Protein AF-A0A1W9GFM6-F1 (afdb_monomer_lite)

pLDDT: mean 76.07, std 17.01, range [41.12, 97.31]

Sequence (129 aa):
MSRPTDERSKRPYNRKGERPAHMWKPGQSGNPGGWSSKAKARVAELAKLSADYTDVVFKQFEDMLRDPTTKPETRLAICRELLDRGFGRPTQGVSIFGDLDQDPIAAINLTPEQFREIVEAGRKLDDDV

Foldseek 3Di:
DDDPDDPVVPDDDDPPPPDPPVDADVVGDPCPVPDDPVRVVVVVVVVVVCVVCVVVVVVVLVVLCPDPPRDPVVVVVSVVVVCCVPVNDPDDDDDDDDDPPDDDDPPPPQDPVNVVVVVVVVVVVVVVD

Radius of gyration: 29.55 Å; chains: 1; bounding box: 65×46×75 Å

Structure (mmCIF, N/CA/C/O backbone):
data_AF-A0A1W9GFM6-F1
#
_entry.id   AF-A0A1W9GFM6-F1
#
loop_
_atom_site.group_PDB
_atom_site.id
_atom_site.type_symbol
_atom_site.label_atom_id
_atom_site.label_alt_id
_atom_site.label_comp_id
_atom_site.label_asym_id
_atom_site.label_entity_id
_atom_site.label_seq_id
_atom_site.pdbx_PDB_ins_code
_atom_site.Cartn_x
_atom_site.Cartn_y
_atom_site.Cartn_z
_atom_site.occupancy
_atom_site.B_iso_or_equiv
_atom_site.auth_seq_id
_atom_site.auth_comp_id
_atom_site.auth_asym_id
_atom_site.auth_atom_id
_atom_site.pdbx_PDB_model_num
ATOM 1 N N . MET A 1 1 ? 46.062 -14.438 31.351 1.00 41.12 1 MET A N 1
ATOM 2 C CA . MET A 1 1 ? 44.854 -15.087 30.792 1.00 41.12 1 MET A CA 1
ATOM 3 C C . MET A 1 1 ? 45.049 -15.242 29.286 1.00 41.12 1 MET A C 1
ATOM 5 O O . MET A 1 1 ? 44.892 -14.268 28.562 1.00 41.12 1 MET A O 1
ATOM 9 N N . SER A 1 2 ? 45.496 -16.418 28.829 1.00 46.03 2 SER A N 1
ATOM 10 C CA . SER A 1 2 ? 45.729 -16.705 27.402 1.00 46.03 2 SER A CA 1
ATOM 11 C C . SER A 1 2 ? 44.412 -16.966 26.679 1.00 46.03 2 SER A C 1
ATOM 13 O O . SER A 1 2 ? 43.588 -17.740 27.162 1.00 46.03 2 SER A O 1
ATOM 15 N N . ARG A 1 3 ? 44.217 -16.327 25.521 1.00 44.12 3 ARG A N 1
ATOM 16 C CA . ARG A 1 3 ? 43.085 -16.608 24.629 1.00 44.12 3 ARG A CA 1
ATOM 17 C C . ARG A 1 3 ? 43.193 -18.044 24.090 1.00 44.12 3 ARG A C 1
ATOM 19 O O . ARG A 1 3 ? 44.297 -18.437 23.710 1.00 44.12 3 ARG A O 1
ATOM 26 N N . PRO A 1 4 ? 42.088 -18.806 24.009 1.00 44.72 4 PRO A N 1
ATOM 27 C CA . PRO A 1 4 ? 42.082 -20.100 23.337 1.00 44.72 4 PRO A CA 1
ATOM 28 C C . PRO A 1 4 ? 42.440 -19.906 21.860 1.00 44.72 4 PRO A C 1
ATOM 30 O O . PRO A 1 4 ? 41.799 -19.125 21.156 1.00 44.72 4 PRO A O 1
ATOM 33 N N . THR A 1 5 ? 43.494 -20.572 21.398 1.00 53.56 5 THR A N 1
ATOM 34 C CA . THR A 1 5 ? 43.880 -20.595 19.986 1.00 53.56 5 THR A CA 1
ATOM 35 C C . THR A 1 5 ? 42.828 -21.371 19.200 1.00 53.56 5 THR A C 1
ATOM 37 O O . THR A 1 5 ? 42.693 -22.577 19.386 1.00 53.56 5 THR A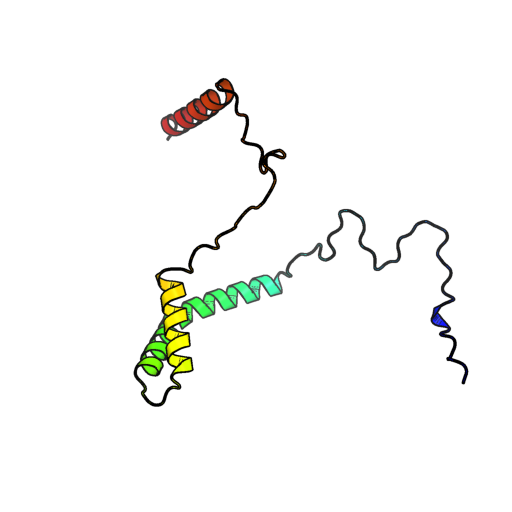 O 1
ATOM 40 N N . ASP A 1 6 ? 42.075 -20.682 18.341 1.00 50.28 6 ASP A N 1
ATOM 41 C CA . ASP A 1 6 ? 41.111 -21.304 17.433 1.00 50.28 6 ASP A CA 1
ATOM 42 C C . ASP A 1 6 ? 41.853 -22.219 16.438 1.00 50.28 6 ASP A C 1
ATOM 44 O O . ASP A 1 6 ? 42.540 -21.771 15.509 1.00 50.28 6 ASP A O 1
ATOM 48 N N . GLU A 1 7 ? 41.734 -23.530 16.655 1.00 47.62 7 GLU A N 1
ATOM 49 C CA . GLU A 1 7 ? 42.314 -24.582 15.816 1.00 47.62 7 GLU A CA 1
ATOM 50 C C . GLU A 1 7 ? 41.729 -24.616 14.390 1.00 47.62 7 GLU A C 1
ATOM 52 O O . GLU A 1 7 ? 42.265 -25.312 13.523 1.00 47.62 7 GLU A O 1
ATOM 57 N N . ARG A 1 8 ? 40.690 -23.824 14.071 1.00 48.78 8 ARG A N 1
ATOM 58 C CA . ARG A 1 8 ? 40.152 -23.712 12.699 1.00 48.78 8 ARG A CA 1
ATOM 59 C C . ARG A 1 8 ? 41.103 -23.054 11.702 1.00 48.78 8 ARG A C 1
ATOM 61 O O . ARG A 1 8 ? 40.876 -23.172 10.498 1.00 48.78 8 ARG A O 1
ATOM 68 N N . SER A 1 9 ? 42.168 -22.404 12.168 1.00 51.34 9 SER A N 1
ATOM 69 C CA . SER A 1 9 ? 43.145 -21.704 11.321 1.00 51.34 9 SER A CA 1
ATOM 70 C C . SER A 1 9 ? 44.089 -22.622 10.524 1.00 51.34 9 SER A C 1
ATOM 72 O O . SER A 1 9 ? 44.814 -22.141 9.658 1.00 51.34 9 SER A O 1
ATOM 74 N N . LYS A 1 10 ? 44.061 -23.946 10.742 1.00 46.38 10 LYS A N 1
ATOM 75 C CA . LYS A 1 10 ? 44.943 -24.919 10.063 1.00 46.38 10 LYS A CA 1
ATOM 76 C C . LYS A 1 10 ? 44.349 -25.571 8.806 1.00 46.38 10 LYS A C 1
ATOM 78 O O . LYS A 1 10 ? 44.737 -26.683 8.453 1.00 46.38 10 LYS A O 1
ATOM 83 N N . ARG A 1 11 ? 43.407 -24.932 8.103 1.00 52.34 11 ARG A N 1
ATOM 84 C CA . ARG A 1 11 ? 42.992 -25.442 6.782 1.00 52.34 11 ARG A CA 1
ATOM 85 C C . ARG A 1 11 ? 44.055 -25.047 5.752 1.00 52.34 11 ARG A C 1
ATOM 87 O O . ARG A 1 11 ? 44.306 -23.852 5.609 1.00 52.34 11 ARG A O 1
ATOM 94 N N . PRO A 1 12 ? 44.705 -26.002 5.062 1.00 43.62 12 PRO A N 1
ATOM 95 C CA . PRO A 1 12 ? 45.742 -25.667 4.099 1.00 43.62 12 PRO A CA 1
ATOM 96 C C . PRO A 1 12 ? 45.137 -24.789 3.003 1.00 43.62 12 PRO A C 1
ATOM 98 O O . PRO A 1 12 ? 44.128 -25.146 2.394 1.00 43.62 12 PRO A O 1
ATOM 101 N N . TYR A 1 13 ? 45.748 -23.627 2.774 1.00 46.31 13 TYR A N 1
ATOM 102 C CA . TYR A 1 13 ? 45.451 -22.792 1.618 1.00 46.31 13 TYR A CA 1
ATOM 103 C C . TYR A 1 13 ? 45.699 -23.640 0.365 1.00 46.31 13 TYR A C 1
ATOM 105 O O . TYR A 1 13 ? 46.825 -24.084 0.122 1.00 46.31 13 TYR A O 1
ATOM 113 N N . ASN A 1 14 ? 44.633 -23.942 -0.377 1.00 52.72 14 ASN A N 1
ATOM 114 C CA . ASN A 1 14 ? 44.713 -24.752 -1.584 1.00 52.72 14 ASN A CA 1
ATOM 115 C C . ASN A 1 14 ? 45.636 -24.036 -2.588 1.00 52.72 14 ASN A C 1
ATOM 117 O O . ASN A 1 14 ? 45.402 -22.888 -2.949 1.00 52.72 14 ASN A O 1
ATOM 121 N N . ARG A 1 15 ? 46.735 -24.692 -2.985 1.00 49.69 15 ARG A N 1
ATOM 122 C CA . ARG A 1 15 ? 47.840 -24.123 -3.789 1.00 49.69 15 ARG A CA 1
ATOM 123 C C . ARG A 1 15 ? 47.505 -23.892 -5.266 1.00 49.69 15 ARG A C 1
ATOM 125 O O . ARG A 1 15 ? 48.365 -23.459 -6.026 1.00 49.69 15 ARG A O 1
ATOM 132 N N . LYS A 1 16 ? 46.279 -24.174 -5.689 1.00 47.59 16 LYS A N 1
ATOM 133 C CA . LYS A 1 16 ? 45.744 -23.776 -6.994 1.00 47.59 16 LYS A CA 1
ATOM 134 C C . LYS A 1 16 ? 44.783 -22.627 -6.731 1.00 47.59 16 LYS A C 1
ATOM 136 O O . LYS A 1 16 ? 44.076 -22.702 -5.738 1.00 47.59 16 LYS A O 1
ATOM 141 N N . GLY A 1 17 ? 44.771 -21.585 -7.568 1.00 52.53 17 GLY A N 1
ATOM 142 C CA . GLY A 1 17 ? 43.968 -20.349 -7.437 1.00 52.53 17 GLY A CA 1
ATOM 143 C C . GLY A 1 17 ? 42.438 -20.522 -7.449 1.00 52.53 17 GLY A C 1
ATOM 144 O O . GLY A 1 17 ? 41.705 -19.723 -8.029 1.00 52.53 17 GLY A O 1
ATOM 145 N N . GLU A 1 18 ? 41.951 -21.589 -6.835 1.00 56.16 18 GLU A N 1
ATOM 146 C CA . GLU A 1 18 ? 40.575 -21.945 -6.597 1.00 56.16 18 GLU A CA 1
ATOM 147 C C . GLU A 1 18 ? 40.063 -21.042 -5.479 1.00 56.16 18 GLU A C 1
ATOM 149 O O . GLU A 1 18 ? 40.360 -21.214 -4.295 1.00 56.16 18 GLU A O 1
ATOM 154 N N . ARG A 1 19 ? 39.319 -20.015 -5.897 1.00 60.25 19 ARG A N 1
ATOM 155 C CA . ARG A 1 19 ? 38.547 -19.159 -4.998 1.00 60.25 19 ARG A CA 1
ATOM 156 C C . ARG A 1 19 ? 37.763 -20.048 -4.027 1.00 60.25 19 ARG A C 1
ATOM 158 O O . ARG A 1 19 ? 37.225 -21.072 -4.457 1.00 60.25 19 ARG A O 1
ATOM 165 N N . PRO A 1 20 ? 37.690 -19.689 -2.736 1.00 67.62 20 PRO A N 1
ATOM 166 C CA . PRO A 1 20 ? 37.005 -20.524 -1.766 1.00 67.62 20 PRO A CA 1
ATOM 167 C C . PRO A 1 20 ? 35.551 -20.745 -2.205 1.00 67.62 20 PRO A C 1
ATOM 169 O O . PRO A 1 20 ? 34.935 -19.846 -2.768 1.00 67.62 20 PRO A O 1
ATOM 172 N N . ALA A 1 21 ? 35.007 -21.942 -1.964 1.00 63.53 21 ALA A N 1
ATOM 173 C CA . ALA A 1 21 ? 33.742 -22.419 -2.547 1.00 63.53 21 ALA A CA 1
ATOM 174 C C . ALA A 1 21 ? 32.497 -21.539 -2.281 1.00 63.53 21 ALA A C 1
ATOM 176 O O . ALA A 1 21 ? 31.454 -21.749 -2.889 1.00 63.53 21 ALA A O 1
ATOM 177 N N . HIS A 1 22 ? 32.600 -20.556 -1.383 1.00 67.38 22 HIS A N 1
ATOM 178 C CA . HIS A 1 22 ? 31.564 -19.564 -1.090 1.00 67.38 22 HIS A CA 1
ATOM 179 C C . HIS A 1 22 ? 31.667 -18.287 -1.941 1.00 67.38 22 HIS A C 1
ATOM 181 O O . HIS A 1 22 ? 30.829 -17.399 -1.819 1.00 67.38 22 HIS A O 1
ATOM 187 N N . MET A 1 23 ? 32.705 -18.154 -2.765 1.00 74.50 23 MET A N 1
ATOM 188 C CA . MET A 1 23 ? 32.983 -16.946 -3.526 1.00 74.50 23 MET A CA 1
ATOM 189 C C . MET A 1 23 ? 32.478 -17.112 -4.956 1.00 74.50 23 MET A C 1
ATOM 191 O O . MET A 1 23 ? 32.955 -17.966 -5.707 1.00 74.50 23 MET A O 1
ATOM 195 N N . TRP A 1 24 ? 31.497 -16.292 -5.332 1.00 80.12 24 TRP A N 1
ATOM 196 C CA . TRP A 1 24 ? 30.934 -16.302 -6.678 1.00 80.12 24 TRP A CA 1
ATOM 197 C C . TRP A 1 24 ? 31.998 -15.955 -7.727 1.00 80.12 24 TRP A C 1
ATOM 199 O O . TRP A 1 24 ? 32.904 -15.140 -7.501 1.00 80.12 24 TRP A O 1
ATOM 209 N N . LYS A 1 25 ? 31.915 -16.603 -8.893 1.00 81.31 25 LYS A N 1
ATOM 210 C CA . LYS A 1 25 ? 32.785 -16.279 -10.029 1.00 81.31 25 LYS A CA 1
ATOM 211 C C . LYS A 1 25 ? 32.397 -14.906 -10.601 1.00 81.31 25 LYS A C 1
ATOM 213 O O . LYS A 1 25 ? 31.229 -14.528 -10.513 1.00 81.31 25 LYS A O 1
ATOM 218 N N . PRO A 1 26 ? 33.334 -14.150 -11.202 1.00 77.38 26 PRO A N 1
ATOM 219 C CA . PRO A 1 26 ? 32.983 -12.923 -11.913 1.00 77.38 26 PRO A CA 1
ATOM 220 C C . PRO A 1 26 ? 31.943 -13.244 -12.995 1.00 77.38 26 PRO A C 1
ATOM 222 O O . PRO A 1 26 ? 32.119 -14.207 -13.738 1.00 77.38 26 PRO A O 1
ATOM 225 N N . GLY A 1 27 ? 30.843 -12.489 -13.033 1.00 81.50 27 GLY A N 1
ATOM 226 C CA . GLY A 1 27 ? 29.717 -12.737 -13.943 1.00 81.50 27 GLY A CA 1
ATOM 227 C C . GLY A 1 27 ? 28.717 -13.808 -13.485 1.00 81.50 27 GLY A C 1
ATOM 228 O O . GLY A 1 27 ? 27.719 -14.031 -14.163 1.00 81.50 27 GLY A O 1
ATOM 229 N N . GLN A 1 28 ? 28.931 -14.457 -12.335 1.00 81.69 28 GLN A N 1
ATOM 230 C CA . GLN A 1 28 ? 27.981 -15.411 -11.765 1.00 81.69 28 GLN A CA 1
ATOM 231 C C . GLN A 1 28 ? 27.133 -14.733 -10.682 1.00 81.69 28 GLN A C 1
ATOM 233 O O . GLN A 1 28 ? 27.645 -14.341 -9.635 1.00 81.69 28 GLN A O 1
ATOM 238 N N . SER A 1 29 ? 25.824 -14.623 -10.924 1.00 78.94 29 SER A N 1
ATOM 239 C CA . SER A 1 29 ? 24.865 -14.194 -9.899 1.00 78.94 29 SER A CA 1
ATOM 240 C C . SER A 1 29 ? 24.843 -15.195 -8.743 1.00 78.94 29 SER A C 1
ATOM 242 O O . SER A 1 29 ? 24.860 -16.408 -8.965 1.00 78.94 29 SER A O 1
ATOM 244 N N . GLY A 1 30 ? 24.752 -14.696 -7.508 1.00 80.31 30 GLY A N 1
ATOM 245 C CA . GLY A 1 30 ? 24.583 -15.537 -6.322 1.00 80.31 30 GLY A CA 1
ATOM 246 C C . GLY A 1 30 ? 23.218 -16.218 -6.227 1.00 80.31 30 GLY A C 1
ATOM 247 O O . GLY A 1 30 ? 23.057 -17.162 -5.458 1.00 80.31 30 GLY A O 1
ATOM 248 N N . ASN A 1 31 ? 22.259 -15.791 -7.053 1.00 81.19 31 ASN A N 1
ATOM 249 C CA . ASN A 1 31 ? 20.975 -16.453 -7.227 1.00 81.19 31 ASN A CA 1
ATOM 250 C C . ASN A 1 31 ? 20.676 -16.662 -8.725 1.00 81.19 31 ASN A C 1
ATOM 252 O O . ASN A 1 31 ? 19.880 -15.920 -9.307 1.00 81.19 31 ASN A O 1
ATOM 256 N N . PRO A 1 32 ? 21.313 -17.653 -9.375 1.00 73.56 32 PRO A N 1
ATOM 257 C CA . PRO A 1 32 ? 21.139 -17.891 -10.807 1.00 73.56 32 PRO A CA 1
ATOM 258 C C . PRO A 1 32 ? 19.721 -18.369 -11.165 1.00 73.56 32 PRO A C 1
ATOM 260 O O . PRO A 1 32 ? 19.283 -18.174 -12.291 1.00 73.56 32 PRO A O 1
ATOM 263 N N . GLY A 1 33 ? 18.982 -18.947 -10.210 1.00 74.94 33 GLY A N 1
ATOM 264 C CA . GLY A 1 33 ? 17.582 -19.349 -10.394 1.00 74.94 33 GLY A CA 1
ATOM 265 C C . GLY A 1 33 ? 16.568 -18.208 -10.245 1.00 74.94 33 GLY A C 1
ATOM 266 O O . GLY A 1 33 ? 15.379 -18.421 -10.479 1.00 74.94 33 GLY A O 1
ATOM 267 N N . GLY A 1 34 ? 17.011 -17.008 -9.850 1.00 81.62 34 GLY A N 1
ATOM 268 C CA . GLY A 1 34 ? 16.128 -15.882 -9.558 1.00 81.62 34 GLY A CA 1
ATOM 269 C C . GLY A 1 34 ? 15.099 -16.217 -8.472 1.00 81.62 34 GLY A C 1
ATOM 270 O O . GLY A 1 34 ? 15.349 -17.002 -7.555 1.00 81.62 34 GLY A O 1
ATOM 271 N N . TRP A 1 35 ? 13.914 -15.612 -8.539 1.00 80.31 35 TRP A N 1
ATOM 272 C CA . TRP A 1 35 ? 12.818 -16.049 -7.676 1.00 80.31 35 TRP A CA 1
ATOM 273 C C . TRP A 1 35 ? 12.336 -17.441 -8.065 1.00 80.31 35 TRP A C 1
ATOM 275 O O . TRP A 1 35 ? 12.028 -17.699 -9.231 1.00 80.31 35 TRP A O 1
ATOM 285 N N . SER A 1 36 ? 12.200 -18.305 -7.057 1.00 84.38 36 SER A N 1
ATOM 286 C CA . SER A 1 36 ? 11.615 -19.627 -7.242 1.00 84.38 36 SER A CA 1
ATOM 287 C C . SER A 1 36 ? 10.210 -19.511 -7.841 1.00 84.38 36 SER A C 1
ATOM 289 O O . SER A 1 36 ? 9.460 -18.576 -7.549 1.00 84.38 36 SER A O 1
ATOM 291 N N . SER A 1 37 ? 9.831 -20.480 -8.672 1.00 83.25 37 SER A N 1
ATOM 292 C CA . SER A 1 37 ? 8.489 -20.563 -9.264 1.00 83.25 37 SER A CA 1
ATOM 293 C C . SER A 1 37 ? 7.385 -20.491 -8.203 1.00 83.25 37 SER A C 1
ATOM 295 O O . SER A 1 37 ? 6.394 -19.790 -8.384 1.00 83.25 37 SER A O 1
ATOM 297 N N . LYS A 1 38 ? 7.606 -21.125 -7.046 1.00 84.69 38 LYS A N 1
ATOM 298 C CA . LYS A 1 38 ? 6.712 -21.059 -5.884 1.00 84.69 38 LYS A CA 1
ATOM 299 C C . LYS A 1 38 ? 6.564 -19.642 -5.321 1.00 84.69 38 LYS A C 1
ATOM 301 O O . LYS A 1 38 ? 5.458 -19.243 -4.972 1.00 84.69 38 LYS A O 1
ATOM 306 N N . ALA A 1 39 ? 7.657 -18.882 -5.229 1.00 85.38 39 ALA A N 1
ATOM 307 C CA . ALA A 1 39 ? 7.598 -17.494 -4.774 1.00 85.38 39 ALA A CA 1
ATOM 308 C C . ALA A 1 39 ? 6.795 -16.625 -5.752 1.00 85.38 39 ALA A C 1
ATOM 310 O O . ALA A 1 39 ? 5.941 -15.858 -5.320 1.00 85.38 39 ALA A O 1
ATOM 311 N N . LYS A 1 40 ? 6.998 -16.810 -7.064 1.00 87.50 40 LYS A N 1
ATOM 312 C CA . LYS A 1 40 ? 6.225 -16.108 -8.101 1.00 87.50 40 LYS A CA 1
ATOM 313 C C . LYS A 1 40 ? 4.730 -16.430 -8.023 1.00 87.50 40 LYS A C 1
ATOM 315 O O . LYS A 1 40 ? 3.917 -15.513 -8.034 1.00 87.50 40 LYS A O 1
ATOM 320 N N . ALA A 1 41 ? 4.378 -17.709 -7.879 1.00 88.19 41 ALA A N 1
ATOM 321 C CA . ALA A 1 41 ? 2.987 -18.144 -7.742 1.00 88.19 41 ALA A CA 1
ATOM 322 C C . ALA A 1 41 ? 2.309 -17.514 -6.515 1.00 88.19 41 ALA A C 1
ATOM 324 O O . ALA A 1 41 ? 1.218 -16.966 -6.630 1.00 88.19 41 ALA A O 1
ATOM 325 N N . ARG A 1 42 ? 2.994 -17.488 -5.364 1.00 90.38 42 ARG A N 1
ATOM 326 C CA . ARG A 1 42 ? 2.466 -16.862 -4.144 1.00 90.38 42 ARG A CA 1
ATOM 327 C C . ARG A 1 42 ? 2.234 -15.357 -4.299 1.00 90.38 42 ARG A C 1
ATOM 329 O O . ARG A 1 42 ? 1.253 -14.840 -3.778 1.00 90.38 42 ARG A O 1
ATOM 336 N N . VAL A 1 43 ? 3.124 -14.648 -4.995 1.00 89.94 43 VAL A N 1
ATOM 337 C CA . VAL A 1 43 ? 2.937 -13.215 -5.279 1.00 89.94 43 VAL A CA 1
ATOM 338 C C . VAL A 1 43 ? 1.718 -12.997 -6.176 1.00 89.94 43 VAL A C 1
ATOM 340 O O . VAL A 1 43 ? 0.924 -12.101 -5.902 1.00 89.94 43 VAL A O 1
ATOM 343 N N . ALA A 1 44 ? 1.529 -13.835 -7.197 1.00 89.31 44 ALA A N 1
ATOM 344 C CA . ALA A 1 44 ? 0.358 -13.765 -8.068 1.00 89.31 44 ALA A CA 1
ATOM 345 C C . ALA A 1 44 ? -0.953 -14.049 -7.310 1.00 89.31 44 ALA A C 1
ATOM 347 O O . ALA A 1 44 ? -1.930 -13.325 -7.484 1.00 89.31 44 ALA A O 1
ATOM 348 N N . GLU A 1 45 ? -0.964 -15.046 -6.421 1.00 91.62 45 GLU A N 1
ATOM 349 C CA . GLU A 1 45 ? -2.110 -15.332 -5.548 1.00 91.62 45 GLU A CA 1
ATOM 350 C C . GLU A 1 45 ? -2.431 -14.161 -4.613 1.00 91.62 45 GLU A C 1
ATOM 352 O O . GLU A 1 45 ? -3.592 -13.786 -4.481 1.00 91.62 45 GLU A O 1
ATOM 357 N N . LEU A 1 46 ? -1.416 -13.543 -4.002 1.00 90.06 46 LEU A N 1
ATOM 358 C CA . LEU A 1 46 ? -1.602 -12.374 -3.138 1.00 90.06 46 LEU A CA 1
ATOM 359 C C . LEU A 1 46 ? -2.128 -11.162 -3.908 1.00 90.06 46 LEU A C 1
ATOM 361 O O . LEU A 1 46 ? -2.972 -10.435 -3.386 1.00 90.06 46 LEU A O 1
ATOM 365 N N . ALA A 1 47 ? -1.651 -10.941 -5.133 1.00 89.31 47 ALA A N 1
ATOM 366 C CA . ALA A 1 47 ? -2.143 -9.870 -5.991 1.00 89.31 47 ALA A CA 1
ATOM 367 C C . ALA A 1 47 ? -3.618 -10.085 -6.352 1.00 89.31 47 ALA A C 1
ATOM 369 O O . ALA A 1 47 ? -4.416 -9.157 -6.232 1.00 89.31 47 ALA A O 1
ATOM 370 N N . LYS A 1 48 ? -3.994 -11.320 -6.706 1.00 91.56 48 LYS A N 1
ATOM 371 C CA . LYS A 1 48 ? -5.389 -11.688 -6.964 1.00 91.56 48 LYS A CA 1
ATOM 372 C C . LYS A 1 48 ? -6.262 -11.474 -5.728 1.00 91.56 48 LYS A C 1
ATOM 374 O O . LYS A 1 48 ? -7.272 -10.791 -5.814 1.00 91.56 48 LYS A O 1
ATOM 379 N N . LEU A 1 49 ? -5.830 -11.979 -4.572 1.00 90.12 49 LEU A N 1
ATOM 380 C CA . LEU A 1 49 ? -6.552 -11.800 -3.313 1.00 90.12 49 LEU A CA 1
ATOM 381 C C . LEU A 1 49 ? -6.720 -10.314 -2.975 1.00 90.12 49 LEU A C 1
ATOM 383 O O . LEU A 1 49 ? -7.770 -9.885 -2.523 1.00 90.12 49 LEU A O 1
ATOM 387 N N . SER A 1 50 ? -5.692 -9.508 -3.223 1.00 87.56 50 SER A N 1
ATOM 388 C CA . SER A 1 50 ? -5.757 -8.069 -2.974 1.00 87.56 50 SER A CA 1
ATOM 389 C C . SER A 1 50 ? -6.790 -7.391 -3.876 1.00 87.56 50 SER A C 1
ATOM 391 O O . SER A 1 50 ? -7.546 -6.557 -3.387 1.00 87.56 50 SER A O 1
ATOM 393 N N . ALA A 1 51 ? -6.874 -7.774 -5.155 1.00 88.69 51 ALA A N 1
ATOM 394 C CA . ALA A 1 51 ? -7.920 -7.295 -6.058 1.00 88.69 51 ALA A CA 1
ATOM 395 C C . ALA A 1 51 ? -9.321 -7.697 -5.562 1.00 88.69 51 ALA A C 1
ATOM 397 O O . ALA A 1 51 ? -10.188 -6.838 -5.435 1.00 88.69 51 ALA A O 1
ATOM 398 N N . ASP A 1 52 ? -9.504 -8.964 -5.180 1.00 92.50 52 ASP A N 1
ATOM 399 C CA . ASP A 1 52 ? -10.793 -9.498 -4.716 1.00 92.50 52 ASP A CA 1
ATOM 400 C C . ASP A 1 52 ? -11.287 -8.825 -3.417 1.00 92.50 52 ASP A C 1
ATOM 402 O O . ASP A 1 52 ? -12.487 -8.671 -3.204 1.00 92.50 52 ASP A O 1
ATOM 406 N N . TYR A 1 53 ? -10.371 -8.400 -2.540 1.00 92.44 53 TYR A N 1
ATOM 407 C CA . TYR A 1 53 ? -10.702 -7.784 -1.247 1.00 92.44 53 TYR A CA 1
ATOM 408 C C . TYR A 1 53 ? -10.688 -6.255 -1.257 1.00 92.44 53 TYR A C 1
ATOM 410 O O . TYR A 1 53 ? -10.957 -5.637 -0.224 1.00 92.44 53 TYR A O 1
ATOM 418 N N . THR A 1 54 ? -10.390 -5.632 -2.397 1.00 91.44 54 THR A N 1
ATOM 419 C CA . THR A 1 54 ? -10.229 -4.177 -2.492 1.00 91.44 54 THR A CA 1
ATOM 420 C C . THR A 1 54 ? -11.474 -3.437 -1.986 1.00 91.44 54 THR A C 1
ATOM 422 O O . THR A 1 54 ? -11.357 -2.580 -1.110 1.00 91.44 54 THR A O 1
ATOM 425 N N . ASP A 1 55 ? -12.670 -3.829 -2.430 1.00 92.12 55 ASP A N 1
ATOM 426 C CA . ASP A 1 55 ? -13.928 -3.170 -2.041 1.00 92.12 55 ASP A CA 1
ATOM 427 C C . ASP A 1 55 ? -14.226 -3.289 -0.539 1.00 92.12 55 ASP A C 1
ATOM 429 O O . ASP A 1 55 ? -14.667 -2.335 0.106 1.00 92.12 55 ASP A O 1
ATOM 433 N N . VAL A 1 56 ? -13.936 -4.457 0.043 1.00 94.25 56 VAL A N 1
ATOM 434 C CA . VAL A 1 56 ? -14.132 -4.719 1.476 1.00 94.25 56 VAL A CA 1
ATOM 435 C C . VAL A 1 56 ? -13.206 -3.838 2.313 1.00 94.25 56 VAL A C 1
ATOM 437 O O . VAL A 1 56 ? -13.628 -3.274 3.322 1.00 94.25 56 VAL A O 1
ATOM 440 N N . VAL A 1 57 ? -11.953 -3.678 1.883 1.00 92.88 57 VAL A N 1
ATOM 441 C CA . VAL A 1 57 ? -10.970 -2.828 2.566 1.00 92.88 57 VAL A CA 1
ATOM 442 C C . VAL A 1 57 ? -11.377 -1.357 2.503 1.00 92.88 57 VAL A C 1
ATOM 444 O O . VAL A 1 57 ? -11.316 -0.669 3.522 1.00 92.88 57 VAL A O 1
ATOM 447 N N . PHE A 1 58 ? -11.842 -0.871 1.348 1.00 93.38 58 PHE A N 1
ATOM 448 C CA . PHE A 1 58 ? -12.317 0.511 1.227 1.00 93.38 58 PHE A CA 1
ATOM 449 C C . PHE A 1 58 ? -13.523 0.787 2.121 1.00 93.38 58 PHE A C 1
ATOM 451 O O . PHE A 1 58 ? -13.566 1.825 2.782 1.00 93.38 58 PHE A O 1
ATOM 458 N N . LYS A 1 59 ? -14.462 -0.158 2.210 1.00 94.69 59 LYS A N 1
ATOM 459 C CA . LYS A 1 59 ? -15.601 -0.033 3.119 1.00 94.69 59 LYS A CA 1
ATOM 460 C C . LYS A 1 59 ? -15.165 0.019 4.583 1.00 94.69 59 LYS A C 1
ATOM 462 O O . LYS A 1 59 ? -15.600 0.896 5.319 1.00 94.69 59 LYS A O 1
ATO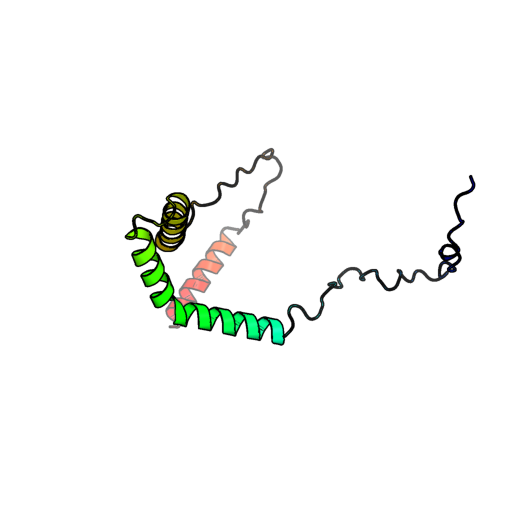M 467 N N . GLN A 1 60 ? -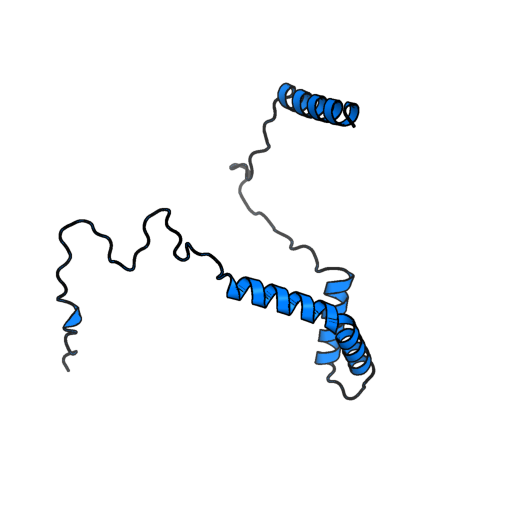14.229 -0.841 4.978 1.00 95.12 60 GLN A N 1
ATOM 468 C CA . GLN A 1 60 ? -13.660 -0.811 6.325 1.00 95.12 60 GLN A CA 1
ATOM 469 C C . GLN A 1 60 ? -12.979 0.532 6.635 1.00 95.12 60 GLN A C 1
ATOM 471 O O . GLN A 1 60 ? -13.082 1.038 7.752 1.00 95.12 60 GLN A O 1
ATOM 476 N N . PHE A 1 61 ? -12.280 1.127 5.665 1.00 95.19 61 PHE A N 1
ATOM 477 C CA . PHE A 1 61 ? -11.680 2.451 5.826 1.00 95.19 61 PHE A CA 1
ATOM 478 C C . PHE A 1 61 ? -12.733 3.541 6.005 1.00 95.19 61 PHE A C 1
ATOM 480 O O . PHE A 1 61 ? -12.560 4.396 6.872 1.00 95.19 61 PHE A O 1
ATOM 487 N N . GLU A 1 62 ? -13.825 3.501 5.241 1.00 95.06 62 GLU A N 1
ATOM 488 C CA . GLU A 1 62 ? -14.949 4.419 5.428 1.00 95.06 62 GLU A CA 1
ATOM 489 C C . GLU A 1 62 ? -15.528 4.309 6.845 1.00 95.06 62 GLU A C 1
ATOM 491 O O . GLU A 1 62 ? -15.670 5.324 7.532 1.00 95.06 62 GLU A O 1
ATOM 496 N N . ASP A 1 63 ? -15.786 3.087 7.311 1.00 96.38 63 ASP A N 1
ATOM 497 C CA . ASP A 1 63 ? -16.327 2.831 8.647 1.00 96.38 63 ASP A CA 1
ATOM 498 C C . ASP A 1 63 ? -15.384 3.369 9.738 1.00 96.38 63 ASP A C 1
ATOM 500 O O . ASP A 1 63 ? -15.810 4.090 10.643 1.00 96.38 63 ASP A O 1
ATOM 504 N N . MET A 1 64 ? -14.076 3.119 9.612 1.00 95.94 64 MET A N 1
ATOM 505 C CA . MET A 1 64 ? -13.065 3.614 10.555 1.00 95.94 64 MET A CA 1
ATOM 506 C C . MET A 1 64 ? -12.909 5.141 10.541 1.00 95.94 64 MET A C 1
ATOM 508 O O . MET A 1 64 ? -12.587 5.730 11.576 1.00 95.94 64 MET A O 1
ATOM 512 N N . LEU A 1 65 ? -13.112 5.792 9.393 1.00 95.56 65 LEU A N 1
ATOM 513 C CA . LEU A 1 65 ? -13.072 7.253 9.279 1.00 95.56 65 LEU A CA 1
ATOM 514 C C . LEU A 1 65 ? -14.300 7.913 9.912 1.00 95.56 65 LEU A C 1
ATOM 516 O O . LEU A 1 65 ? -14.175 9.005 10.469 1.00 95.56 65 LEU A O 1
ATOM 520 N N . ARG A 1 66 ? -15.465 7.260 9.839 1.00 94.94 66 ARG A N 1
ATOM 521 C CA . ARG A 1 66 ? -16.724 7.733 10.438 1.00 94.94 66 ARG A CA 1
ATOM 522 C C . ARG A 1 66 ? -16.803 7.463 11.939 1.00 94.94 66 ARG A C 1
ATOM 524 O O . ARG A 1 66 ? -17.486 8.203 12.643 1.00 94.94 66 ARG A O 1
ATOM 531 N N . ASP A 1 67 ? -16.109 6.440 12.429 1.00 95.62 67 ASP A N 1
ATOM 532 C CA . ASP A 1 67 ? -16.085 6.097 13.847 1.00 95.62 67 ASP A CA 1
ATOM 533 C C . ASP A 1 67 ? -15.277 7.132 14.671 1.00 95.62 67 ASP A C 1
ATOM 535 O O . ASP A 1 67 ? -14.059 7.297 14.480 1.00 95.62 67 ASP A O 1
ATOM 539 N N . PRO A 1 68 ? -15.922 7.841 15.620 1.00 92.56 68 PRO A N 1
ATOM 540 C CA . PRO A 1 68 ? -15.239 8.803 16.476 1.00 92.56 68 PRO A CA 1
ATOM 541 C C . PRO A 1 68 ? -14.244 8.141 17.440 1.00 92.56 68 PRO A C 1
ATOM 543 O O . PRO A 1 68 ? -13.279 8.797 17.841 1.00 92.56 68 PRO A O 1
ATOM 546 N N . THR A 1 69 ? -14.431 6.861 17.779 1.00 96.44 69 THR A N 1
ATOM 547 C CA . THR A 1 69 ? -13.571 6.106 18.703 1.00 96.44 69 THR A CA 1
ATOM 548 C C . THR A 1 69 ? -12.245 5.678 18.076 1.00 96.44 69 THR A C 1
ATOM 550 O O . THR A 1 69 ? -11.271 5.435 18.794 1.00 96.44 69 THR A O 1
ATOM 553 N N . THR A 1 70 ? -12.164 5.661 16.742 1.00 95.31 70 THR A N 1
ATOM 554 C CA . THR A 1 70 ? -10.913 5.422 16.021 1.00 95.31 70 THR A CA 1
ATOM 555 C C . THR A 1 70 ? -9.868 6.461 16.417 1.00 95.31 70 THR A C 1
ATOM 557 O O . THR A 1 70 ? -10.134 7.665 16.483 1.00 95.31 70 THR A O 1
ATOM 560 N N . LYS A 1 71 ? -8.633 6.010 16.647 1.00 97.31 71 LYS A N 1
ATOM 561 C CA . LYS A 1 71 ? -7.524 6.910 16.978 1.00 97.31 71 LYS A CA 1
ATOM 562 C C . LYS A 1 71 ? -7.323 7.950 15.862 1.00 97.31 71 LYS A C 1
ATOM 564 O O . LYS A 1 71 ? -7.302 7.572 14.686 1.00 97.31 71 LYS A O 1
ATOM 569 N N . PRO A 1 72 ? -7.108 9.238 16.193 1.00 95.06 72 PRO A N 1
ATOM 570 C CA . PRO A 1 72 ? -6.868 10.280 15.192 1.00 95.06 72 PRO A CA 1
ATOM 571 C C . PRO A 1 72 ? -5.725 9.948 14.223 1.00 95.06 72 PRO A C 1
ATOM 573 O O . PRO A 1 72 ? -5.846 10.176 13.023 1.00 95.06 72 PRO A O 1
ATOM 576 N N . GLU A 1 73 ? -4.652 9.341 14.730 1.00 96.38 73 GLU A N 1
ATOM 577 C CA . GLU A 1 73 ? -3.486 8.900 13.953 1.00 96.38 73 GLU A CA 1
ATOM 578 C C . GLU A 1 73 ? -3.857 7.858 12.890 1.00 96.38 73 GLU A C 1
ATOM 580 O O . GLU A 1 73 ? -3.391 7.927 11.755 1.00 96.38 73 GLU A O 1
ATOM 585 N N . THR A 1 74 ? -4.735 6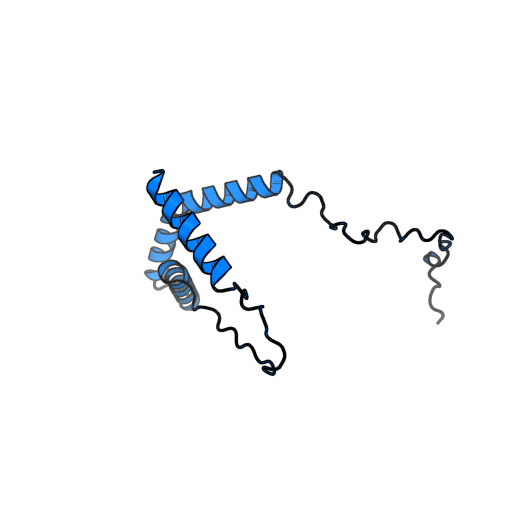.913 13.238 1.00 95.81 74 THR A N 1
ATOM 586 C CA . THR A 1 74 ? -5.213 5.879 12.315 1.00 95.81 74 THR A CA 1
ATOM 587 C C . THR A 1 74 ? -6.061 6.490 11.206 1.00 95.81 74 THR A C 1
ATOM 589 O O . THR A 1 74 ? -5.861 6.154 10.042 1.00 95.81 74 THR A O 1
ATOM 592 N N . ARG A 1 75 ? -6.949 7.440 11.532 1.00 95.75 75 ARG A N 1
ATOM 593 C CA . ARG A 1 75 ? -7.727 8.172 10.517 1.00 95.75 75 ARG A CA 1
ATOM 594 C C . ARG A 1 75 ? -6.817 8.955 9.571 1.00 95.75 75 ARG A C 1
ATOM 596 O O . ARG A 1 75 ? -6.996 8.884 8.361 1.00 95.75 75 ARG A O 1
ATOM 603 N N . LEU A 1 76 ? -5.802 9.638 10.106 1.00 95.81 76 LEU A N 1
ATOM 604 C CA . LEU A 1 76 ? -4.819 10.363 9.297 1.00 95.81 76 LEU A CA 1
ATOM 605 C C . LEU A 1 76 ? -4.040 9.427 8.361 1.00 95.81 76 LEU A C 1
ATOM 607 O O . LEU A 1 76 ? -3.849 9.753 7.190 1.00 95.81 76 LEU A O 1
ATOM 611 N N . ALA A 1 77 ? -3.613 8.264 8.860 1.00 95.94 77 ALA A N 1
ATOM 612 C CA . ALA A 1 77 ? -2.919 7.261 8.060 1.00 95.94 77 ALA A CA 1
ATOM 613 C C . ALA A 1 77 ? -3.798 6.741 6.912 1.00 95.94 77 ALA A C 1
ATOM 615 O O . ALA A 1 77 ? -3.336 6.691 5.774 1.00 95.94 77 ALA A O 1
ATOM 616 N N . ILE A 1 78 ? -5.071 6.434 7.188 1.00 95.06 78 ILE A N 1
ATOM 617 C CA . ILE A 1 78 ? -6.041 6.019 6.165 1.00 95.06 78 ILE A CA 1
ATOM 618 C C . ILE A 1 78 ? -6.204 7.118 5.108 1.00 95.06 78 ILE A C 1
ATOM 620 O O . ILE A 1 78 ? -6.058 6.841 3.921 1.00 95.06 78 ILE A O 1
ATOM 624 N N . CYS A 1 79 ? -6.436 8.371 5.514 1.00 94.56 79 CYS A N 1
ATOM 625 C CA . CYS A 1 79 ? -6.568 9.491 4.577 1.00 94.56 79 CYS A CA 1
ATOM 626 C C . CYS A 1 79 ? -5.339 9.638 3.672 1.00 94.56 79 CYS A C 1
ATOM 628 O O . CYS A 1 79 ? -5.484 9.806 2.464 1.00 94.56 79 CYS A O 1
ATOM 630 N N . ARG A 1 80 ? -4.128 9.545 4.234 1.00 94.44 80 ARG A N 1
ATOM 631 C CA . ARG A 1 80 ? -2.884 9.621 3.459 1.00 94.44 80 ARG A CA 1
ATOM 632 C C . ARG A 1 80 ? -2.783 8.492 2.436 1.00 94.44 80 ARG A C 1
ATOM 634 O O . ARG A 1 80 ? -2.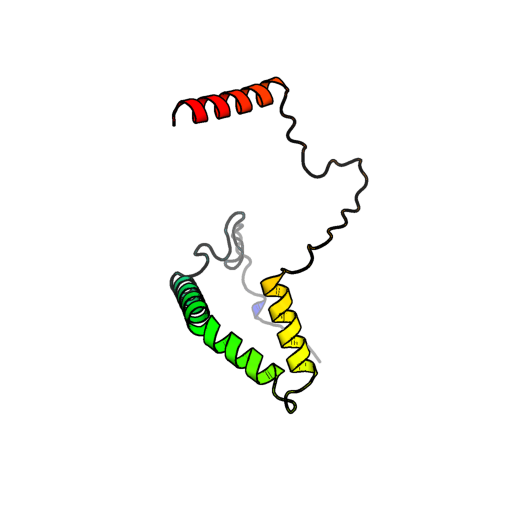484 8.760 1.281 1.00 94.44 80 ARG A O 1
ATOM 641 N N . GLU A 1 81 ? -3.051 7.254 2.841 1.00 93.19 81 GLU A N 1
ATOM 642 C CA . GLU A 1 81 ? -2.984 6.090 1.949 1.00 93.19 81 GLU A CA 1
ATOM 643 C C . GLU A 1 81 ? -4.023 6.145 0.821 1.00 93.19 81 GLU A C 1
ATOM 645 O O . GLU A 1 81 ? -3.736 5.718 -0.299 1.00 93.19 81 GLU A O 1
ATOM 650 N N . LEU A 1 82 ? -5.215 6.685 1.096 1.00 92.31 82 LEU A N 1
ATOM 651 C CA . LEU A 1 82 ? -6.252 6.918 0.090 1.00 92.31 82 LEU A CA 1
ATOM 652 C C . LEU A 1 82 ? -5.821 7.983 -0.924 1.00 92.31 82 LEU A C 1
ATOM 654 O O . LEU A 1 82 ? -5.929 7.764 -2.131 1.00 92.31 82 LEU A O 1
ATOM 658 N N . LEU A 1 83 ? -5.300 9.114 -0.444 1.00 92.44 83 LEU A N 1
ATOM 659 C CA . LEU A 1 83 ? -4.839 10.209 -1.300 1.00 92.44 83 LEU A CA 1
ATOM 660 C C . LEU A 1 83 ? -3.633 9.795 -2.148 1.00 92.44 83 LEU A C 1
ATOM 662 O O . LEU A 1 83 ? -3.639 10.027 -3.355 1.00 92.44 83 LEU A O 1
ATOM 666 N N . ASP A 1 84 ? -2.653 9.116 -1.550 1.00 92.69 84 ASP A N 1
ATOM 667 C CA . ASP A 1 84 ? -1.469 8.608 -2.250 1.00 92.69 84 ASP A CA 1
ATOM 668 C C . ASP A 1 84 ? -1.849 7.622 -3.372 1.00 92.69 84 ASP A C 1
ATOM 670 O O . ASP A 1 84 ? -1.157 7.557 -4.388 1.00 92.69 84 ASP A O 1
ATOM 674 N N . ARG A 1 85 ? -2.940 6.854 -3.217 1.00 88.69 85 ARG A N 1
ATOM 675 C CA . ARG A 1 85 ? -3.439 5.934 -4.257 1.00 88.69 85 ARG A CA 1
ATOM 676 C C . ARG A 1 85 ? -4.291 6.612 -5.323 1.00 88.69 85 ARG A C 1
ATOM 678 O O . ARG A 1 85 ? -4.214 6.205 -6.476 1.00 88.69 85 ARG A O 1
ATOM 685 N N . GLY A 1 86 ? -5.102 7.600 -4.952 1.00 89.12 86 GLY A N 1
ATOM 686 C CA . GLY A 1 86 ? -5.981 8.303 -5.889 1.00 89.12 86 GLY A CA 1
ATOM 687 C C . GLY A 1 86 ? -5.252 9.341 -6.741 1.00 89.12 86 GLY A C 1
ATOM 688 O O . GLY A 1 86 ? -5.509 9.451 -7.935 1.00 89.12 86 GLY A O 1
ATOM 689 N N . PHE A 1 87 ? -4.323 10.082 -6.135 1.00 90.19 87 PHE A N 1
ATOM 690 C CA . PHE A 1 87 ? -3.615 11.196 -6.775 1.00 90.19 87 PHE A CA 1
ATOM 691 C C . PHE A 1 87 ? -2.138 10.900 -7.052 1.00 90.19 87 PHE A C 1
ATOM 693 O O . PHE A 1 87 ? -1.473 11.674 -7.738 1.00 90.19 87 PHE A O 1
ATOM 700 N N . GLY A 1 88 ? -1.628 9.773 -6.552 1.00 87.81 88 GLY A N 1
ATOM 701 C CA . GLY A 1 88 ? -0.212 9.443 -6.620 1.00 87.81 88 GLY A CA 1
ATOM 702 C C . GLY A 1 88 ? 0.601 10.138 -5.528 1.00 87.81 88 GLY A C 1
ATOM 703 O O . GLY A 1 88 ? 0.146 11.054 -4.841 1.00 87.81 88 GLY A O 1
ATOM 704 N N . ARG A 1 89 ? 1.849 9.689 -5.369 1.00 87.38 89 ARG A N 1
ATOM 705 C CA . ARG A 1 89 ? 2.824 10.373 -4.515 1.00 87.38 89 ARG A CA 1
ATOM 706 C C . ARG A 1 89 ? 3.513 11.494 -5.291 1.00 87.38 89 ARG A C 1
ATOM 708 O O . ARG A 1 89 ? 3.751 11.327 -6.488 1.00 87.38 89 ARG A O 1
ATOM 715 N N . PRO A 1 90 ? 3.899 12.594 -4.619 1.00 84.31 90 PRO A N 1
ATOM 716 C CA . PRO A 1 90 ? 4.735 13.619 -5.228 1.00 84.31 90 PRO A CA 1
ATOM 717 C C . PRO A 1 90 ? 5.969 13.000 -5.891 1.00 84.31 90 PRO A C 1
ATOM 719 O O . PRO A 1 90 ? 6.626 12.132 -5.307 1.00 84.31 90 PRO A O 1
ATOM 722 N N . THR A 1 91 ? 6.279 13.445 -7.109 1.00 82.19 91 THR A N 1
ATOM 723 C CA . THR A 1 91 ? 7.468 13.000 -7.841 1.00 82.19 91 THR A CA 1
ATOM 724 C C . THR A 1 91 ? 8.716 13.288 -7.018 1.00 82.19 91 THR A C 1
ATOM 726 O O . THR A 1 91 ? 8.884 14.397 -6.505 1.00 82.19 91 THR A O 1
ATOM 729 N N . GLN A 1 92 ? 9.605 12.302 -6.896 1.00 83.94 92 GLN A N 1
ATOM 730 C CA . GLN A 1 92 ? 10.880 12.500 -6.220 1.00 83.94 92 GLN A CA 1
ATOM 731 C C . GLN A 1 92 ? 11.694 13.558 -6.972 1.00 83.94 92 GLN A C 1
ATOM 733 O O . GLN A 1 92 ? 12.068 13.355 -8.125 1.00 83.94 92 GLN A O 1
ATOM 738 N N . GLY A 1 93 ? 11.988 14.679 -6.313 1.00 81.06 93 GLY A N 1
ATOM 739 C CA . GLY A 1 93 ? 12.948 15.649 -6.826 1.00 81.06 93 GLY A CA 1
ATOM 740 C C . GLY A 1 93 ? 14.355 15.070 -6.721 1.00 81.06 93 GLY A C 1
ATOM 741 O O . GLY A 1 93 ? 14.879 14.923 -5.618 1.00 81.06 93 GLY A O 1
ATOM 742 N N . VAL A 1 94 ? 14.964 14.719 -7.853 1.00 80.69 94 VAL A N 1
ATOM 743 C CA . VAL A 1 94 ? 16.388 14.372 -7.909 1.00 80.69 94 VAL A CA 1
ATOM 744 C C . VAL A 1 94 ? 17.150 15.652 -8.221 1.00 80.69 94 VAL A C 1
ATOM 746 O O . VAL A 1 94 ? 17.050 16.182 -9.323 1.00 80.69 94 VAL A O 1
ATOM 749 N N . SER A 1 95 ? 17.899 16.161 -7.245 1.00 72.69 95 SER A N 1
ATOM 750 C CA . SER A 1 95 ? 18.839 17.255 -7.486 1.00 72.69 95 SER A CA 1
ATOM 751 C C . SER A 1 95 ? 20.183 16.654 -7.877 1.00 72.69 95 SER A C 1
ATOM 753 O O . SER A 1 95 ? 20.880 16.090 -7.032 1.00 72.69 95 SER A O 1
ATOM 755 N N . ILE A 1 96 ? 20.523 16.725 -9.162 1.00 74.94 96 ILE A N 1
ATOM 756 C CA . ILE A 1 96 ? 21.839 16.320 -9.659 1.00 74.94 96 ILE A CA 1
ATOM 757 C C . ILE A 1 96 ? 22.779 17.503 -9.436 1.00 74.94 96 ILE A C 1
ATOM 759 O O . ILE A 1 96 ? 22.659 18.528 -10.099 1.00 74.94 96 ILE A O 1
ATOM 763 N N . PHE A 1 97 ? 23.694 17.366 -8.479 1.00 66.06 97 PHE A N 1
ATOM 764 C CA . PHE A 1 97 ? 24.808 18.293 -8.307 1.00 66.06 97 PHE A CA 1
ATOM 765 C C . PHE A 1 97 ? 26.063 17.642 -8.894 1.00 66.06 97 PHE A C 1
ATOM 767 O O . PHE A 1 97 ? 26.536 16.633 -8.373 1.00 66.06 97 PHE A O 1
ATOM 774 N N . GLY A 1 98 ? 26.574 18.205 -9.984 1.00 62.41 98 GLY A N 1
ATOM 775 C CA . GLY A 1 98 ? 27.819 17.809 -10.637 1.00 62.41 98 GLY A CA 1
ATOM 776 C C . GLY A 1 98 ? 28.379 18.989 -11.426 1.00 62.41 98 GLY A C 1
ATOM 777 O O . GLY A 1 98 ? 27.606 19.806 -11.926 1.00 62.41 98 GLY A O 1
ATOM 778 N N . ASP A 1 99 ? 29.706 19.096 -11.489 1.00 61.22 99 ASP A N 1
ATOM 779 C CA . ASP A 1 99 ? 30.376 20.027 -12.400 1.00 61.22 99 ASP A CA 1
ATOM 780 C C . ASP A 1 99 ? 29.992 19.652 -13.836 1.00 61.22 99 ASP A C 1
ATOM 782 O O . ASP A 1 99 ? 30.072 18.480 -14.214 1.00 61.22 99 ASP A O 1
ATOM 786 N N . LEU A 1 100 ? 29.562 20.633 -14.630 1.00 54.41 100 LEU A N 1
ATOM 787 C CA . LEU A 1 100 ? 29.068 20.447 -16.003 1.00 54.41 100 LEU A CA 1
ATOM 788 C C . LEU A 1 100 ? 30.157 20.002 -17.004 1.00 54.41 100 LEU A C 1
ATOM 790 O O . LEU A 1 100 ? 29.894 19.942 -18.199 1.00 54.41 100 LEU A O 1
ATOM 794 N N . ASP A 1 101 ? 31.353 19.646 -16.532 1.00 53.97 101 ASP A N 1
ATOM 795 C CA . ASP A 1 101 ? 32.478 19.195 -17.360 1.00 53.97 101 ASP A CA 1
ATOM 796 C C . ASP A 1 101 ? 32.477 17.674 -17.623 1.00 53.97 101 ASP A C 1
ATOM 798 O O . ASP A 1 101 ? 33.365 17.134 -18.290 1.00 53.97 101 ASP A O 1
ATOM 802 N N . GLN A 1 102 ? 31.484 16.949 -17.104 1.00 52.91 102 GLN A N 1
ATOM 803 C CA . GLN A 1 102 ? 31.263 15.530 -17.389 1.00 52.91 102 GLN A CA 1
ATOM 804 C C . GLN A 1 102 ? 29.786 15.329 -17.727 1.00 52.91 102 GLN A C 1
ATOM 806 O O . GLN A 1 102 ? 28.977 15.113 -16.827 1.00 52.91 102 GLN A O 1
ATOM 811 N N . ASP A 1 103 ? 29.445 15.408 -19.017 1.00 50.69 103 ASP A N 1
ATOM 812 C CA . ASP A 1 103 ? 28.098 15.176 -19.554 1.00 50.69 103 ASP A CA 1
ATOM 813 C C . ASP A 1 103 ? 27.472 13.894 -18.967 1.00 50.69 103 ASP A C 1
ATOM 815 O O . ASP A 1 103 ? 27.858 12.775 -19.339 1.00 50.69 103 ASP A O 1
ATOM 819 N N . PRO A 1 104 ? 26.500 14.006 -18.043 1.00 54.41 104 PRO A N 1
ATOM 820 C CA . PRO A 1 104 ? 25.841 12.846 -17.492 1.00 54.41 104 PRO A CA 1
ATOM 821 C C . PRO A 1 104 ? 24.697 12.495 -18.438 1.00 54.41 104 PRO A C 1
ATOM 823 O O . PRO A 1 104 ? 23.727 13.236 -18.561 1.00 54.41 104 PRO A O 1
ATOM 826 N N . ILE A 1 105 ? 24.817 11.320 -19.061 1.00 51.69 105 ILE A N 1
ATOM 827 C CA . ILE A 1 105 ? 23.940 10.782 -20.111 1.00 51.69 105 ILE A CA 1
ATOM 828 C C . ILE A 1 105 ? 24.270 11.421 -21.458 1.00 51.69 105 ILE A C 1
ATOM 830 O O . ILE A 1 105 ? 23.846 12.529 -21.764 1.00 51.69 105 ILE A O 1
ATOM 834 N N . ALA A 1 106 ? 25.015 10.668 -22.274 1.00 48.66 106 ALA A N 1
ATOM 835 C CA . ALA A 1 106 ? 25.192 10.945 -23.687 1.00 48.66 106 ALA A CA 1
ATOM 836 C C . ALA A 1 106 ? 23.835 11.321 -24.290 1.00 48.66 106 ALA A C 1
ATOM 838 O O . ALA A 1 106 ? 22.957 10.467 -24.457 1.00 48.66 106 ALA A O 1
ATOM 839 N N . ALA A 1 107 ? 23.677 12.608 -24.609 1.00 47.94 107 ALA A N 1
ATOM 840 C CA . ALA A 1 107 ? 22.777 13.024 -25.658 1.00 47.94 107 ALA A CA 1
ATOM 841 C C . ALA A 1 107 ? 23.027 12.047 -26.802 1.00 47.94 107 ALA A C 1
ATOM 843 O O . ALA A 1 107 ? 24.176 11.838 -27.207 1.00 47.94 107 ALA A O 1
ATOM 844 N N . ILE A 1 108 ? 21.982 11.348 -27.233 1.00 58.72 108 ILE A N 1
ATOM 845 C CA . ILE A 1 108 ? 22.076 10.503 -28.409 1.00 58.72 108 ILE A CA 1
ATOM 846 C C . ILE A 1 108 ? 22.488 11.470 -29.519 1.00 58.72 108 ILE A C 1
ATOM 848 O O . ILE A 1 108 ? 21.664 12.250 -29.990 1.00 58.72 108 ILE A O 1
ATOM 852 N N . ASN A 1 109 ? 23.777 11.483 -29.863 1.00 58.72 109 ASN A N 1
ATOM 853 C CA . ASN A 1 109 ? 24.336 12.258 -30.961 1.00 58.72 109 ASN A CA 1
ATOM 854 C C . ASN A 1 109 ? 23.871 11.591 -32.259 1.00 58.72 109 ASN A C 1
ATOM 856 O O . ASN A 1 109 ? 24.664 11.018 -32.999 1.00 58.72 109 ASN A O 1
ATOM 860 N N . LEU A 1 110 ? 22.556 11.591 -32.480 1.00 64.44 110 LEU A N 1
ATOM 861 C CA . LEU A 1 110 ? 21.955 11.276 -33.758 1.00 64.44 110 LEU A CA 1
ATOM 862 C C . LEU A 1 110 ? 22.409 12.372 -34.701 1.00 64.44 110 LEU A C 1
ATOM 864 O O . LEU A 1 110 ? 22.125 13.554 -34.484 1.00 64.44 110 LEU A O 1
ATOM 868 N N . THR A 1 111 ? 23.131 11.986 -35.743 1.00 76.69 111 THR A N 1
ATOM 869 C CA . THR A 1 111 ? 23.397 12.928 -36.819 1.00 76.69 111 THR A CA 1
ATOM 870 C C . THR A 1 111 ? 22.063 13.295 -37.490 1.00 76.69 111 THR A C 1
ATOM 872 O O . THR A 1 111 ? 21.098 12.518 -37.426 1.00 76.69 111 THR A O 1
ATOM 875 N N . PRO A 1 112 ? 21.955 14.471 -38.130 1.00 72.12 112 PRO A N 1
ATOM 876 C CA . PRO A 1 112 ? 20.737 14.876 -38.834 1.00 72.12 112 PRO A CA 1
ATOM 877 C C . PRO A 1 112 ? 20.228 13.828 -39.838 1.00 72.12 112 PRO A C 1
ATOM 879 O O . PRO A 1 112 ? 19.028 13.740 -40.094 1.00 72.12 112 PRO A O 1
ATOM 882 N N . GLU A 1 113 ? 21.128 13.013 -40.384 1.00 74.44 113 GLU A N 1
ATOM 883 C CA . GLU A 1 113 ? 20.830 11.915 -41.301 1.00 74.44 113 GLU A CA 1
ATOM 884 C C . GLU A 1 113 ? 20.144 10.749 -40.583 1.00 74.44 113 GLU A C 1
ATOM 886 O O . GLU A 1 113 ? 19.108 10.275 -41.042 1.00 74.44 113 GLU A O 1
ATOM 891 N N . GLN A 1 114 ? 20.658 10.339 -39.422 1.00 75.19 114 GLN A N 1
ATOM 892 C CA . GLN A 1 114 ? 20.076 9.245 -38.639 1.00 75.19 114 GLN A CA 1
ATOM 893 C C . GLN A 1 114 ? 18.690 9.609 -38.095 1.00 75.19 114 GLN A C 1
ATOM 895 O O . GLN A 1 114 ? 17.799 8.765 -38.026 1.00 75.19 114 GLN A O 1
ATOM 900 N N . PHE A 1 115 ? 18.475 10.882 -37.747 1.00 72.62 115 PHE A N 1
ATOM 901 C CA . PHE A 1 115 ? 17.154 11.363 -37.344 1.00 72.62 115 PHE A CA 1
ATOM 902 C C . PHE A 1 115 ? 16.140 11.273 -38.492 1.00 72.62 115 PHE A C 1
ATOM 904 O O . PHE A 1 115 ? 15.011 10.828 -38.285 1.00 72.62 115 PHE A O 1
ATOM 911 N N . ARG A 1 116 ? 16.540 11.645 -39.716 1.00 73.25 116 ARG A N 1
ATOM 912 C CA . ARG A 1 116 ? 15.678 11.519 -40.903 1.00 73.25 116 ARG A CA 1
ATOM 913 C C . ARG A 1 116 ? 15.325 10.068 -41.198 1.00 73.25 116 ARG A C 1
ATOM 915 O O . ARG A 1 116 ? 14.170 9.787 -41.489 1.00 73.25 116 ARG A O 1
ATOM 922 N N . GLU A 1 117 ? 16.284 9.160 -41.065 1.00 78.56 117 GLU A N 1
ATOM 923 C CA . GLU A 1 117 ? 16.075 7.736 -41.328 1.00 78.56 117 GLU A CA 1
ATOM 924 C C . GLU A 1 117 ? 15.045 7.116 -40.368 1.00 78.56 117 GLU A C 1
ATOM 926 O O . GLU A 1 117 ? 14.153 6.386 -40.796 1.00 78.56 117 GLU A O 1
ATOM 931 N N . ILE A 1 118 ? 15.089 7.481 -39.082 1.00 78.25 118 ILE A N 1
ATOM 932 C CA . ILE A 1 118 ? 14.096 7.044 -38.086 1.00 78.25 118 ILE A CA 1
ATOM 933 C C . ILE A 1 118 ? 12.702 7.600 -38.410 1.00 78.25 118 ILE A C 1
ATOM 935 O O . ILE A 1 118 ? 11.711 6.873 -38.326 1.00 78.25 118 ILE A O 1
ATOM 939 N N . VAL A 1 119 ? 12.612 8.875 -38.800 1.00 79.88 119 VAL A N 1
ATOM 940 C CA . VAL A 1 119 ? 11.337 9.513 -39.169 1.00 79.88 119 VAL A CA 1
ATOM 941 C C . VAL A 1 119 ? 10.741 8.879 -40.430 1.00 79.88 119 VAL A C 1
ATOM 943 O O . VAL A 1 119 ? 9.537 8.635 -40.487 1.00 79.88 119 VAL A O 1
ATOM 946 N N . GLU A 1 120 ? 11.565 8.566 -41.430 1.00 77.62 120 GLU A N 1
ATOM 947 C CA . GLU A 1 120 ? 11.122 7.883 -42.650 1.00 77.62 120 GLU A CA 1
ATOM 948 C C . GLU A 1 120 ? 10.697 6.435 -42.389 1.00 77.62 120 GLU A C 1
ATOM 950 O O . GLU A 1 120 ? 9.698 5.983 -42.951 1.00 77.62 120 GLU A O 1
ATOM 955 N N . ALA A 1 121 ? 11.409 5.713 -41.520 1.00 74.69 121 ALA A N 1
ATOM 956 C CA . ALA A 1 121 ? 11.035 4.360 -41.120 1.00 74.69 121 ALA A CA 1
ATOM 957 C C . ALA A 1 121 ? 9.691 4.337 -40.374 1.00 74.69 121 ALA A C 1
ATOM 959 O O . ALA A 1 121 ? 8.864 3.466 -40.637 1.00 74.69 121 ALA A O 1
ATOM 960 N N . GLY A 1 122 ? 9.443 5.317 -39.496 1.00 72.38 122 GLY A N 1
ATOM 961 C CA . GLY A 1 122 ? 8.154 5.474 -38.818 1.00 72.38 122 GLY A CA 1
ATOM 962 C C . GLY A 1 122 ? 7.009 5.764 -39.789 1.00 72.38 122 GLY A C 1
ATOM 963 O O . GLY A 1 122 ? 5.944 5.173 -39.677 1.00 72.38 122 GLY A O 1
ATOM 964 N N . ARG A 1 123 ? 7.252 6.601 -40.804 1.00 70.94 123 ARG A N 1
ATOM 965 C CA . ARG A 1 123 ? 6.239 6.940 -41.812 1.00 70.94 123 ARG A CA 1
ATOM 966 C C . ARG A 1 123 ? 5.854 5.753 -42.699 1.00 70.94 123 ARG A C 1
ATOM 968 O O . ARG A 1 123 ? 4.686 5.596 -43.013 1.00 70.94 123 ARG A O 1
ATOM 975 N N . LYS A 1 124 ? 6.816 4.895 -43.057 1.00 65.62 124 LYS A N 1
ATOM 976 C CA . LYS A 1 124 ? 6.544 3.661 -43.817 1.00 65.62 124 LYS A CA 1
ATOM 977 C C . LYS A 1 124 ? 5.743 2.631 -43.022 1.00 65.62 124 LYS A C 1
ATOM 979 O O . LYS A 1 124 ? 4.972 1.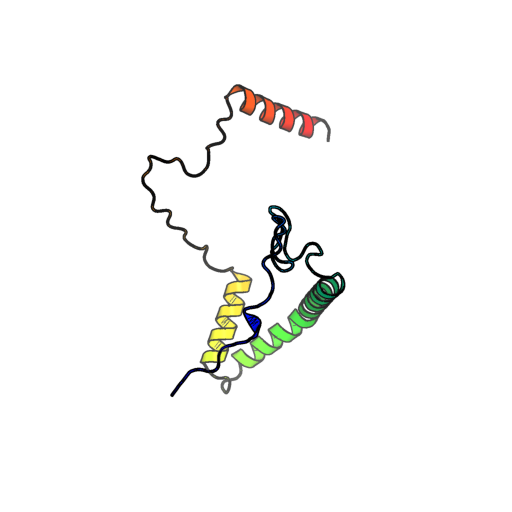895 -43.614 1.00 65.62 124 LYS A O 1
ATOM 984 N N . LEU A 1 125 ? 5.921 2.582 -41.701 1.00 62.25 125 LEU A N 1
ATOM 985 C CA . LEU A 1 125 ? 5.139 1.702 -40.830 1.00 62.25 125 LEU A CA 1
ATOM 986 C C . LEU A 1 125 ? 3.669 2.131 -40.728 1.00 62.25 125 LEU A C 1
ATOM 988 O O . LEU A 1 125 ? 2.815 1.261 -40.602 1.00 62.25 125 LEU A O 1
ATOM 992 N N . ASP A 1 126 ? 3.382 3.433 -40.809 1.00 63.22 126 ASP A N 1
ATOM 993 C CA . ASP A 1 126 ? 2.007 3.954 -40.833 1.00 63.22 126 ASP A CA 1
ATOM 994 C C . ASP A 1 126 ? 1.316 3.760 -42.198 1.00 63.22 126 ASP A C 1
ATOM 996 O O . ASP A 1 126 ? 0.094 3.684 -42.246 1.00 63.22 126 ASP A O 1
ATOM 1000 N N . ASP A 1 127 ? 2.075 3.657 -43.296 1.00 58.34 127 ASP A N 1
ATOM 1001 C CA . ASP A 1 127 ? 1.532 3.414 -44.645 1.00 58.34 127 ASP A CA 1
ATOM 1002 C C . ASP A 1 127 ? 1.233 1.915 -44.924 1.00 58.34 127 ASP A C 1
ATOM 1004 O O . ASP A 1 127 ? 0.531 1.602 -45.887 1.00 58.34 127 ASP A O 1
ATOM 1008 N N . ASP A 1 128 ? 1.739 0.994 -44.088 1.00 54.41 128 ASP A N 1
ATOM 1009 C CA . ASP A 1 128 ? 1.564 -0.471 -44.196 1.00 54.41 128 ASP A CA 1
ATOM 1010 C C . ASP A 1 128 ? 0.495 -1.051 -43.222 1.00 54.41 128 ASP A C 1
ATOM 1012 O O . ASP A 1 128 ? 0.375 -2.276 -43.090 1.00 54.41 128 ASP A O 1
ATOM 1016 N N . VAL A 1 129 ? -0.297 -0.199 -42.549 1.00 52.31 129 VAL A N 1
ATOM 1017 C CA . VAL A 1 129 ? -1.440 -0.564 -41.670 1.00 52.31 129 VAL A CA 1
ATOM 1018 C C . VAL A 1 129 ? -2.756 -0.053 -42.250 1.00 52.31 129 VAL A C 1
ATOM 1020 O O . VAL A 1 129 ? -3.729 -0.845 -42.257 1.00 52.31 129 VAL A O 1
#

Secondary structure (DSSP, 8-state):
-PPP--GGGG----SS----TTSPPTT--S-TT-S-HHHHHHHHHHHHHHHHHHHHHHHHHHHHHH-TTS-HHHHHHHHHHHHHHHT-PPPP-------TTS-SS------HHHHHHHHHHHHHHHHT-